Protein AF-A0A2N2MA86-F1 (afdb_monomer)

Structure (mmCIF, N/CA/C/O backbone):
data_AF-A0A2N2MA86-F1
#
_entry.id   AF-A0A2N2MA86-F1
#
loop_
_atom_site.group_PDB
_atom_site.id
_atom_site.type_symbol
_atom_site.label_atom_id
_atom_site.label_alt_id
_atom_site.label_comp_id
_atom_site.label_asym_id
_atom_site.label_entity_id
_atom_site.label_seq_id
_atom_site.pdbx_PDB_ins_code
_atom_site.Cartn_x
_atom_site.Cartn_y
_atom_site.Cartn_z
_atom_site.occupancy
_atom_site.B_iso_or_equiv
_atom_site.auth_seq_id
_atom_site.auth_comp_id
_atom_site.auth_asym_id
_atom_site.auth_atom_id
_atom_site.pdbx_PDB_model_num
ATOM 1 N N . MET A 1 1 ? 16.792 3.046 -23.586 1.00 69.94 1 MET A N 1
ATOM 2 C CA . MET A 1 1 ? 16.583 3.246 -22.138 1.00 69.94 1 MET A CA 1
ATOM 3 C C . MET A 1 1 ? 15.438 4.222 -21.952 1.00 69.94 1 MET A C 1
ATOM 5 O O . MET A 1 1 ? 15.580 5.339 -22.434 1.00 69.94 1 MET A O 1
ATOM 9 N N . ASP A 1 2 ? 14.316 3.831 -21.342 1.00 76.94 2 ASP A N 1
ATOM 10 C CA . ASP A 1 2 ? 13.245 4.787 -21.008 1.00 76.94 2 ASP A CA 1
ATOM 11 C C . ASP A 1 2 ? 13.475 5.346 -19.599 1.00 76.94 2 ASP A C 1
ATOM 13 O O . ASP A 1 2 ? 13.081 4.775 -18.580 1.00 76.94 2 ASP A O 1
ATOM 17 N N . ILE A 1 3 ? 14.175 6.479 -19.559 1.00 82.38 3 ILE A N 1
ATOM 18 C CA . ILE A 1 3 ? 14.590 7.149 -18.323 1.00 82.38 3 ILE A CA 1
ATOM 19 C C . ILE A 1 3 ? 13.373 7.602 -17.498 1.00 82.38 3 ILE A C 1
ATOM 21 O O . ILE A 1 3 ? 13.441 7.593 -16.269 1.00 82.38 3 ILE A O 1
ATOM 25 N N . MET A 1 4 ? 12.248 7.944 -18.141 1.00 83.25 4 MET A N 1
ATOM 26 C CA . MET A 1 4 ? 11.037 8.394 -17.446 1.00 83.25 4 MET A CA 1
ATOM 27 C C . MET A 1 4 ? 10.365 7.240 -16.700 1.00 83.25 4 MET A C 1
ATOM 29 O O . MET A 1 4 ? 9.989 7.400 -15.538 1.00 83.25 4 MET A O 1
ATOM 33 N N . ALA A 1 5 ? 10.289 6.059 -17.319 1.00 82.94 5 ALA A N 1
ATOM 34 C CA . ALA A 1 5 ? 9.778 4.853 -16.667 1.00 82.94 5 ALA A CA 1
ATOM 35 C C . ALA A 1 5 ? 10.654 4.422 -15.475 1.00 82.94 5 ALA A C 1
ATOM 37 O O . ALA A 1 5 ? 10.131 4.064 -14.419 1.00 82.94 5 ALA A O 1
ATOM 38 N N . ILE A 1 6 ? 11.982 4.515 -15.608 1.00 85.50 6 ILE A N 1
ATOM 39 C CA . ILE A 1 6 ? 12.930 4.190 -14.529 1.00 85.50 6 ILE A CA 1
ATOM 40 C C . ILE A 1 6 ? 12.784 5.166 -13.352 1.00 85.50 6 ILE A C 1
ATOM 42 O O . ILE A 1 6 ? 12.675 4.728 -12.205 1.00 85.50 6 ILE A O 1
ATOM 46 N N . LEU A 1 7 ? 12.739 6.477 -13.616 1.00 89.62 7 LEU A N 1
ATOM 47 C CA . LEU A 1 7 ? 12.526 7.502 -12.585 1.00 89.62 7 LEU A CA 1
ATOM 48 C C . LEU A 1 7 ? 11.208 7.284 -11.838 1.00 89.62 7 LEU A C 1
ATOM 50 O O . LEU A 1 7 ? 11.187 7.297 -10.605 1.00 89.62 7 LEU A O 1
ATOM 54 N N . LEU A 1 8 ? 10.121 7.029 -12.573 1.00 88.62 8 LEU A N 1
ATOM 55 C CA . LEU A 1 8 ? 8.818 6.736 -11.983 1.00 88.62 8 LEU A CA 1
ATOM 56 C C . LEU A 1 8 ? 8.870 5.461 -11.127 1.00 88.62 8 LEU A C 1
ATOM 58 O O . LEU A 1 8 ? 8.345 5.443 -10.013 1.00 88.62 8 LEU A O 1
ATOM 62 N N . GLY A 1 9 ? 9.568 4.429 -11.606 1.00 88.06 9 GLY A N 1
ATOM 63 C CA . GLY A 1 9 ? 9.812 3.190 -10.877 1.00 88.06 9 GLY A CA 1
ATOM 64 C C . GLY A 1 9 ? 10.574 3.404 -9.566 1.00 88.06 9 GLY A C 1
ATOM 65 O O . GLY A 1 9 ? 10.186 2.844 -8.545 1.00 88.06 9 GLY A O 1
ATOM 66 N N . PHE A 1 10 ? 11.607 4.249 -9.533 1.00 90.75 10 PHE A N 1
ATOM 67 C CA . PHE A 1 10 ? 12.331 4.557 -8.291 1.00 90.75 10 PHE A CA 1
ATOM 68 C C . PHE A 1 10 ? 11.495 5.375 -7.299 1.00 90.75 10 PHE A C 1
ATOM 70 O O . PHE A 1 10 ? 11.501 5.081 -6.100 1.00 90.75 10 PHE A O 1
ATOM 77 N N . LEU A 1 11 ? 10.742 6.368 -7.781 1.00 91.25 11 LEU A N 1
ATOM 78 C CA . LEU A 1 11 ? 9.841 7.163 -6.940 1.00 91.25 11 LEU A CA 1
ATOM 79 C C . LEU A 1 11 ? 8.761 6.283 -6.297 1.00 91.25 11 LEU A C 1
ATOM 81 O O . LEU A 1 11 ? 8.523 6.358 -5.087 1.00 91.25 11 LEU A O 1
ATOM 85 N N . PHE A 1 12 ? 8.149 5.401 -7.089 1.00 90.06 12 PHE A N 1
ATOM 86 C CA . PHE A 1 12 ? 7.137 4.465 -6.610 1.00 90.06 12 PHE A CA 1
ATOM 87 C C . PHE A 1 12 ? 7.722 3.419 -5.648 1.00 90.06 12 PHE A C 1
ATOM 89 O O . PHE A 1 12 ? 7.069 3.035 -4.672 1.00 90.06 12 PHE A O 1
ATOM 96 N N . MET A 1 13 ? 8.986 3.033 -5.842 1.00 92.62 13 MET A N 1
ATOM 97 C CA . MET A 1 13 ? 9.694 2.093 -4.971 1.00 92.62 13 MET A CA 1
ATOM 98 C C . MET A 1 13 ? 9.920 2.711 -3.594 1.00 92.62 13 MET A C 1
ATOM 100 O O . MET A 1 13 ? 9.629 2.079 -2.578 1.00 92.62 13 MET A O 1
ATOM 104 N N . GLY A 1 14 ? 10.361 3.973 -3.551 1.00 90.56 14 GLY A N 1
ATOM 105 C CA . GLY A 1 14 ? 10.520 4.725 -2.307 1.00 90.56 14 GLY A CA 1
ATOM 106 C C . GLY A 1 14 ? 9.201 4.884 -1.546 1.00 90.56 14 GLY A C 1
ATOM 107 O O . GLY A 1 14 ? 9.151 4.680 -0.330 1.00 90.56 14 GLY A O 1
ATOM 108 N N . TYR A 1 15 ? 8.108 5.177 -2.256 1.00 90.12 15 TYR A N 1
ATOM 109 C CA . TYR A 1 15 ? 6.775 5.262 -1.656 1.00 90.12 15 TYR A CA 1
ATOM 110 C C . TYR A 1 15 ? 6.309 3.916 -1.078 1.00 90.12 15 TYR A C 1
ATOM 112 O O . TYR A 1 15 ? 5.874 3.848 0.075 1.00 90.12 15 TYR A O 1
ATOM 120 N N . SER A 1 16 ? 6.467 2.836 -1.844 1.00 89.06 16 SER A N 1
ATOM 121 C CA . SER A 1 16 ? 6.088 1.477 -1.439 1.00 89.06 16 SER A CA 1
ATOM 122 C C . SER A 1 16 ? 6.911 0.985 -0.247 1.00 89.06 16 SER A C 1
ATOM 124 O O . SER A 1 16 ? 6.358 0.415 0.691 1.00 89.06 16 SER A O 1
ATOM 126 N N . ALA A 1 17 ? 8.214 1.275 -0.220 1.00 88.56 17 ALA A N 1
ATOM 127 C CA . ALA A 1 17 ? 9.087 0.961 0.908 1.00 88.56 17 ALA A CA 1
ATOM 128 C C . ALA A 1 17 ? 8.692 1.734 2.178 1.00 88.56 17 ALA A C 1
ATOM 130 O O . ALA A 1 17 ? 8.669 1.164 3.268 1.00 88.56 17 ALA A O 1
ATOM 131 N N . LYS A 1 18 ? 8.315 3.015 2.053 1.00 88.94 18 LYS A N 1
ATOM 132 C CA . LYS A 1 18 ? 7.807 3.818 3.178 1.00 88.94 18 LYS A CA 1
ATOM 133 C C . LYS A 1 18 ? 6.491 3.261 3.730 1.00 88.94 18 LYS A C 1
ATOM 135 O O . LYS A 1 18 ? 6.323 3.192 4.949 1.00 88.94 18 LYS A O 1
ATOM 140 N N . LEU A 1 19 ? 5.568 2.858 2.854 1.00 86.19 19 LEU A N 1
ATOM 141 C CA . LEU A 1 19 ? 4.329 2.184 3.253 1.00 86.19 19 LEU A CA 1
ATOM 142 C C . LEU A 1 19 ? 4.630 0.869 3.974 1.00 86.19 19 LEU A C 1
ATOM 144 O O . LEU A 1 19 ? 4.141 0.656 5.083 1.00 86.19 19 LEU A O 1
ATOM 148 N N . LEU A 1 20 ? 5.499 0.040 3.393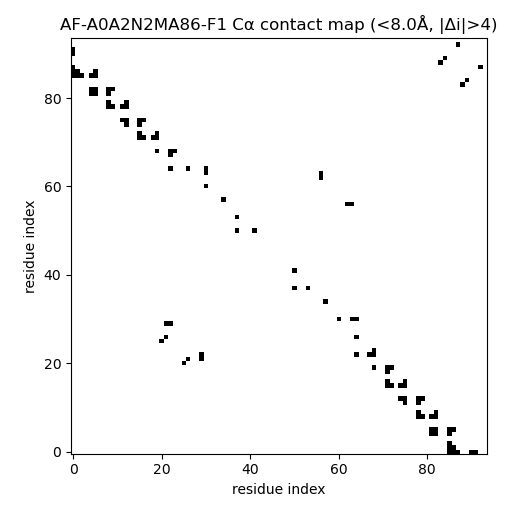 1.00 87.50 20 LEU A N 1
ATOM 149 C CA . LEU A 1 20 ? 5.934 -1.218 3.985 1.00 87.50 20 LEU A CA 1
ATOM 150 C C . LEU A 1 20 ? 6.502 -0.990 5.392 1.00 87.50 20 LEU A C 1
ATOM 152 O O . LEU A 1 20 ? 6.040 -1.619 6.339 1.00 87.50 20 LEU A O 1
ATOM 156 N N . TYR A 1 21 ? 7.424 -0.037 5.550 1.00 87.31 21 TYR A N 1
ATOM 157 C CA . TYR A 1 21 ? 8.009 0.339 6.840 1.00 87.31 21 TYR A CA 1
ATOM 158 C C . TYR A 1 21 ? 6.936 0.721 7.869 1.00 87.31 21 TYR A C 1
ATOM 160 O O . TYR A 1 21 ? 6.943 0.231 8.999 1.00 87.31 21 TYR A O 1
ATOM 168 N N . SER A 1 22 ? 5.981 1.564 7.4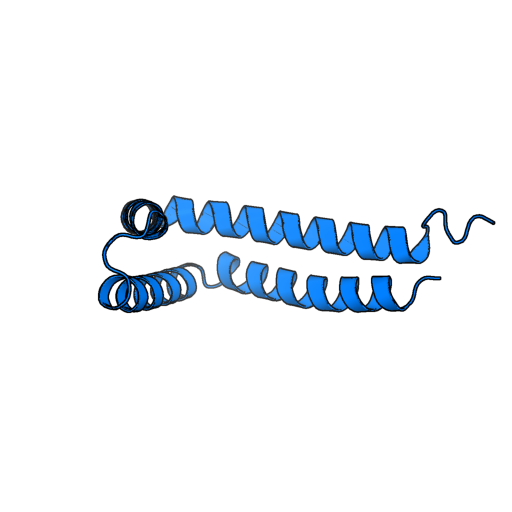70 1.00 86.00 22 SER A N 1
ATOM 169 C CA . SER A 1 22 ? 4.909 2.043 8.343 1.00 86.00 22 SER A CA 1
ATOM 170 C C . SER A 1 22 ? 4.019 0.901 8.850 1.00 86.00 22 SER A C 1
ATOM 172 O O . SER A 1 22 ? 3.767 0.804 10.051 1.00 86.00 22 SER A O 1
ATOM 174 N N . TRP A 1 23 ? 3.603 -0.005 7.964 1.00 84.94 23 TRP A N 1
ATOM 175 C CA . TRP A 1 23 ? 2.708 -1.118 8.299 1.00 84.94 23 TRP A CA 1
ATOM 176 C C . TRP A 1 23 ? 3.423 -2.336 8.913 1.00 84.94 23 TRP A C 1
ATOM 178 O O . TRP A 1 23 ? 2.777 -3.202 9.514 1.00 84.94 23 TRP A O 1
ATOM 188 N N . TRP A 1 24 ? 4.751 -2.424 8.804 1.00 86.19 24 TRP A N 1
ATOM 189 C CA . TRP A 1 24 ? 5.546 -3.477 9.444 1.00 86.19 24 TRP A CA 1
ATOM 190 C C . TRP A 1 24 ? 6.028 -3.102 10.841 1.00 86.19 24 TRP A C 1
ATOM 192 O O . TRP A 1 24 ? 5.805 -3.879 11.769 1.00 86.19 24 TRP A O 1
ATOM 202 N N . LEU A 1 25 ? 6.638 -1.925 11.008 1.00 83.69 25 LEU A N 1
ATOM 203 C CA . LEU A 1 25 ? 7.294 -1.537 12.263 1.00 83.69 25 LEU A CA 1
ATOM 204 C C . LEU A 1 25 ? 6.389 -0.750 13.209 1.00 83.69 25 LEU A C 1
ATOM 206 O O . LEU A 1 25 ? 6.540 -0.863 14.423 1.00 83.69 25 LEU A O 1
ATOM 210 N N . LYS A 1 26 ? 5.425 0.015 12.681 1.00 85.19 26 LYS A N 1
ATOM 211 C CA . LYS A 1 26 ? 4.465 0.786 13.492 1.00 85.19 26 LYS A CA 1
ATOM 212 C C . LYS A 1 26 ? 3.000 0.493 13.131 1.00 85.19 26 LYS A C 1
ATOM 214 O O . LYS A 1 26 ? 2.209 1.421 12.971 1.00 85.19 26 LYS A O 1
ATOM 219 N N . PRO A 1 27 ? 2.586 -0.790 13.053 1.00 83.44 27 PRO A N 1
ATOM 220 C CA . PRO A 1 27 ? 1.245 -1.158 12.597 1.00 83.44 27 PRO A CA 1
ATOM 221 C C . PRO A 1 27 ? 0.130 -0.585 13.479 1.00 83.44 27 PRO A C 1
ATOM 223 O O . PRO A 1 27 ? -0.927 -0.235 12.966 1.00 83.44 27 PRO A O 1
ATOM 226 N N . LYS A 1 28 ? 0.361 -0.467 14.795 1.00 83.38 28 LYS A N 1
ATOM 227 C CA . LYS A 1 28 ? -0.632 0.070 15.739 1.00 83.38 28 LYS A CA 1
ATOM 228 C C . LYS A 1 28 ? -0.891 1.560 15.503 1.00 83.38 28 LYS A C 1
ATOM 230 O O . LYS A 1 28 ? -2.046 1.971 15.458 1.00 83.38 28 LYS A O 1
ATOM 235 N N . ASP A 1 29 ? 0.164 2.345 15.298 1.00 84.88 29 ASP A N 1
ATOM 236 C CA . ASP A 1 29 ? 0.051 3.786 15.053 1.00 84.88 29 ASP A CA 1
ATOM 237 C C . ASP A 1 29 ? -0.615 4.060 13.703 1.00 84.88 29 ASP A C 1
ATOM 239 O O . ASP A 1 29 ? -1.507 4.902 13.607 1.00 84.88 29 ASP A O 1
ATOM 243 N N . SER A 1 30 ? -0.245 3.296 12.672 1.00 82.50 30 SER A N 1
ATOM 244 C CA . SER A 1 30 ? -0.837 3.408 11.337 1.00 82.50 30 SER A CA 1
ATOM 245 C C . SER A 1 30 ? -2.304 2.990 11.312 1.00 82.50 30 SER A C 1
ATOM 247 O O . SER A 1 30 ? -3.119 3.686 10.708 1.00 82.50 30 SER A O 1
ATOM 249 N N . ALA A 1 31 ? -2.670 1.919 12.022 1.00 81.25 31 ALA A N 1
ATOM 250 C CA . ALA A 1 31 ? -4.063 1.508 12.176 1.00 81.25 31 ALA A CA 1
ATOM 251 C C . ALA A 1 31 ? -4.883 2.554 12.951 1.00 81.25 31 ALA A C 1
ATOM 253 O O . ALA A 1 31 ? -6.011 2.860 12.570 1.00 81.25 31 ALA A O 1
ATOM 254 N N . ASN A 1 32 ? -4.313 3.165 13.995 1.00 84.75 32 ASN A N 1
ATOM 255 C CA . ASN A 1 32 ? -4.971 4.242 14.738 1.00 84.75 32 ASN A CA 1
ATOM 256 C C . ASN A 1 32 ? -5.157 5.501 13.882 1.00 84.75 32 ASN A C 1
ATOM 258 O O . ASN A 1 32 ? -6.225 6.114 13.911 1.00 84.75 32 ASN A O 1
ATOM 262 N N . LEU A 1 33 ? -4.150 5.866 13.083 1.00 85.00 33 LEU A N 1
ATOM 263 C CA . LEU A 1 33 ? -4.238 6.977 12.137 1.00 85.00 33 LEU A CA 1
ATOM 264 C C . LEU A 1 33 ? -5.304 6.709 11.068 1.00 85.00 33 LEU A C 1
ATOM 266 O O . LEU A 1 33 ? -6.108 7.590 10.768 1.00 85.00 33 LEU A O 1
ATOM 270 N N . ALA A 1 34 ? -5.346 5.490 10.525 1.00 82.12 34 ALA A N 1
ATOM 271 C CA . 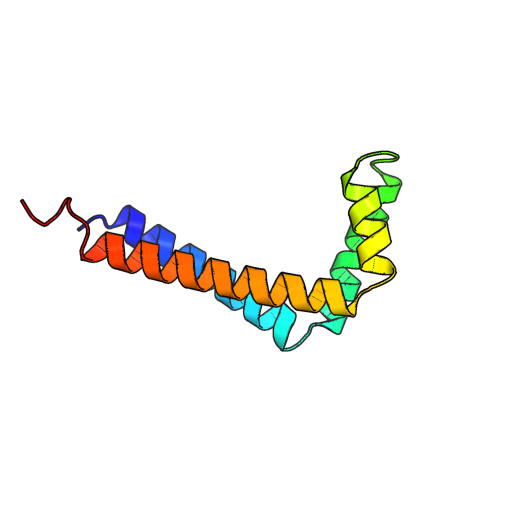ALA A 1 34 ? -6.359 5.074 9.565 1.00 82.12 34 ALA A CA 1
ATOM 272 C C . ALA A 1 34 ? -7.760 5.108 10.192 1.00 82.12 34 ALA A C 1
ATOM 274 O O . ALA A 1 34 ? -8.678 5.670 9.602 1.00 82.12 34 ALA A O 1
ATOM 275 N N . ARG A 1 35 ? -7.918 4.618 11.428 1.00 84.81 35 ARG A N 1
ATOM 276 C CA . ARG A 1 35 ? -9.176 4.688 12.183 1.00 84.81 35 ARG A CA 1
ATOM 277 C C . ARG A 1 35 ? -9.629 6.127 12.432 1.00 84.81 35 ARG A C 1
ATOM 279 O O . ARG A 1 35 ? -10.815 6.409 12.277 1.00 84.81 35 ARG A O 1
ATOM 286 N N . LYS A 1 36 ? -8.706 7.038 12.770 1.00 87.75 36 LYS A N 1
ATOM 287 C CA . LYS A 1 36 ? -9.002 8.470 12.941 1.00 87.75 36 LYS A CA 1
ATOM 288 C C . LYS A 1 36 ? -9.524 9.078 11.638 1.00 87.75 36 LYS A C 1
ATOM 290 O O . LYS A 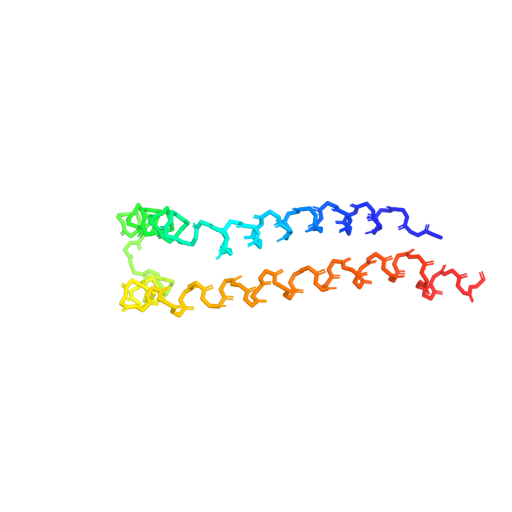1 36 ? -10.621 9.624 11.636 1.00 87.75 36 LYS A O 1
ATOM 295 N N . LYS A 1 37 ? -8.809 8.875 10.526 1.00 84.19 37 LYS A N 1
ATOM 296 C CA . LYS A 1 37 ? -9.245 9.340 9.199 1.00 84.19 37 LYS A CA 1
ATOM 297 C C . LYS A 1 37 ? -10.600 8.759 8.806 1.00 84.19 37 LYS A C 1
ATOM 299 O O . LYS A 1 37 ? -11.462 9.474 8.325 1.00 84.19 37 LYS A O 1
ATOM 304 N N . ARG A 1 38 ? -10.835 7.466 9.048 1.00 83.25 38 ARG A N 1
ATOM 305 C CA . ARG A 1 38 ? -12.130 6.816 8.777 1.00 83.25 38 ARG A CA 1
ATOM 306 C C . ARG A 1 38 ? -13.279 7.369 9.613 1.00 83.25 38 ARG A C 1
ATOM 308 O O . ARG A 1 38 ? -14.431 7.179 9.230 1.00 83.25 38 ARG A O 1
ATOM 315 N N . LYS A 1 39 ? -13.000 7.936 10.787 1.00 82.44 39 LYS A N 1
ATOM 316 C CA . LYS A 1 39 ? -14.010 8.621 11.593 1.00 82.44 39 LYS A CA 1
ATOM 317 C C . LYS A 1 39 ? -14.350 9.966 10.951 1.00 82.44 39 LYS A C 1
ATOM 319 O O . LYS A 1 39 ? -15.509 10.169 10.636 1.00 82.44 39 LYS A O 1
ATOM 324 N N . GLU A 1 40 ? -13.331 10.761 10.622 1.00 82.31 40 GLU A N 1
ATOM 325 C CA . GLU A 1 40 ? -13.481 12.027 9.881 1.00 82.31 40 GLU A CA 1
ATOM 326 C C . GLU A 1 40 ? -14.278 11.815 8.576 1.00 82.31 40 GLU A C 1
ATOM 328 O O . GLU A 1 40 ? -15.311 12.438 8.371 1.00 82.31 40 GLU A O 1
ATOM 333 N N . TYR A 1 41 ? -13.914 10.818 7.759 1.00 77.69 41 TYR A N 1
ATOM 334 C CA . TYR A 1 41 ? -14.651 10.499 6.528 1.00 77.69 41 TYR A CA 1
ATOM 335 C C . TYR A 1 41 ? -16.085 10.006 6.750 1.00 77.69 41 TYR A C 1
ATOM 337 O O . TYR A 1 41 ? -16.916 10.181 5.868 1.00 77.69 41 TYR A O 1
ATOM 345 N N . ARG A 1 42 ? -16.389 9.337 7.869 1.00 73.75 42 ARG A N 1
ATOM 346 C CA . ARG A 1 42 ? -17.764 8.891 8.162 1.00 73.75 42 ARG A CA 1
ATOM 347 C C . ARG A 1 42 ? -18.645 10.046 8.610 1.00 73.75 42 ARG A C 1
ATOM 349 O O . ARG A 1 42 ? -19.829 10.027 8.297 1.00 73.75 42 ARG A O 1
ATOM 356 N N . ASP A 1 43 ? -18.057 11.012 9.303 1.00 73.62 43 ASP A N 1
ATOM 357 C CA . ASP A 1 43 ? -18.744 12.230 9.713 1.00 73.62 43 ASP A CA 1
ATOM 358 C C . ASP A 1 43 ? -19.088 13.090 8.472 1.00 73.62 43 ASP A C 1
ATOM 360 O O . ASP A 1 43 ? -20.177 13.657 8.413 1.00 73.62 43 ASP A O 1
ATOM 364 N N . ASP A 1 44 ? -18.233 13.078 7.436 1.00 73.00 44 ASP A N 1
ATOM 365 C CA . ASP A 1 44 ? -18.430 13.835 6.185 1.00 73.00 44 ASP A CA 1
ATOM 366 C C . ASP A 1 44 ? -19.240 13.094 5.095 1.00 73.00 44 ASP A C 1
ATOM 368 O O . ASP A 1 44 ? -19.937 13.717 4.294 1.00 73.00 44 ASP A O 1
ATOM 372 N N . LEU A 1 45 ? -19.140 11.761 5.015 1.00 66.19 45 LEU A N 1
ATOM 373 C CA . LEU A 1 45 ? -19.700 10.935 3.934 1.00 66.19 45 LEU A CA 1
ATOM 374 C C . LEU A 1 45 ? -20.549 9.797 4.510 1.00 66.19 45 LEU A C 1
ATOM 376 O O . LEU A 1 45 ? -20.216 8.609 4.421 1.00 66.19 45 LEU A O 1
ATOM 380 N N . PHE A 1 46 ? -21.684 10.167 5.099 1.00 57.66 46 PHE A N 1
ATOM 381 C CA . PHE A 1 46 ? -22.742 9.230 5.459 1.00 57.66 46 PHE A CA 1
ATOM 382 C C . PHE A 1 46 ? -23.176 8.461 4.189 1.00 57.66 46 PHE A C 1
ATOM 384 O O . PHE A 1 46 ? -23.678 9.061 3.246 1.00 57.66 46 PHE A O 1
ATOM 391 N N . PHE A 1 47 ? -22.996 7.132 4.161 1.00 62.12 47 PHE A N 1
ATOM 392 C CA . PHE A 1 47 ? -23.527 6.182 3.153 1.00 62.12 47 PHE A CA 1
ATOM 393 C C . PHE A 1 47 ? -22.708 5.847 1.888 1.00 62.12 47 PHE A C 1
ATOM 395 O O . PHE A 1 47 ? -23.276 5.361 0.910 1.00 62.12 47 PHE A O 1
ATOM 402 N N . MET A 1 48 ? -21.376 5.961 1.884 1.00 67.69 48 MET A N 1
ATOM 403 C CA . MET A 1 48 ? -20.584 5.347 0.798 1.00 67.69 48 MET A CA 1
ATOM 404 C C . MET A 1 48 ? -20.281 3.862 1.070 1.00 67.69 48 MET A C 1
ATOM 406 O O . MET A 1 48 ? -19.942 3.530 2.203 1.00 67.69 48 MET A O 1
ATOM 410 N N . PRO A 1 49 ? -20.279 2.956 0.068 1.00 70.12 49 PRO A N 1
ATOM 411 C CA . PRO A 1 49 ? -19.914 1.537 0.247 1.00 70.12 49 PRO A CA 1
ATOM 412 C C . PRO A 1 49 ? -18.546 1.323 0.918 1.00 70.12 49 PRO A C 1
ATOM 414 O O . PRO A 1 49 ? -18.313 0.342 1.622 1.00 70.12 49 PRO A O 1
ATOM 417 N N . GLN A 1 50 ? -17.648 2.293 0.763 1.00 73.75 50 GLN A N 1
ATOM 418 C CA . GLN A 1 50 ? -16.341 2.358 1.416 1.00 73.75 50 GLN A CA 1
ATOM 419 C C . GLN A 1 50 ? -16.456 2.375 2.955 1.00 73.75 50 GLN A C 1
ATOM 421 O O . GLN A 1 50 ? -15.625 1.793 3.649 1.00 73.75 50 GLN A O 1
ATOM 426 N N . THR A 1 51 ? -17.531 2.951 3.503 1.00 71.06 51 THR A N 1
ATOM 427 C CA . THR A 1 51 ? -17.812 2.950 4.947 1.00 71.06 51 THR A CA 1
ATOM 428 C C . THR A 1 51 ? -18.181 1.565 5.495 1.00 71.06 51 THR A C 1
ATOM 430 O O . THR A 1 51 ? -17.904 1.289 6.663 1.00 71.06 51 THR A O 1
ATOM 433 N N . LEU A 1 52 ? -18.706 0.648 4.667 1.00 73.94 52 LEU A N 1
ATOM 434 C CA . LEU A 1 52 ? -18.925 -0.752 5.066 1.00 73.94 52 LEU A CA 1
ATOM 435 C C . LEU A 1 52 ? -17.590 -1.488 5.226 1.00 73.94 52 LEU A C 1
ATOM 437 O O . LEU A 1 52 ? -17.375 -2.178 6.224 1.00 73.94 52 LEU A O 1
ATOM 441 N 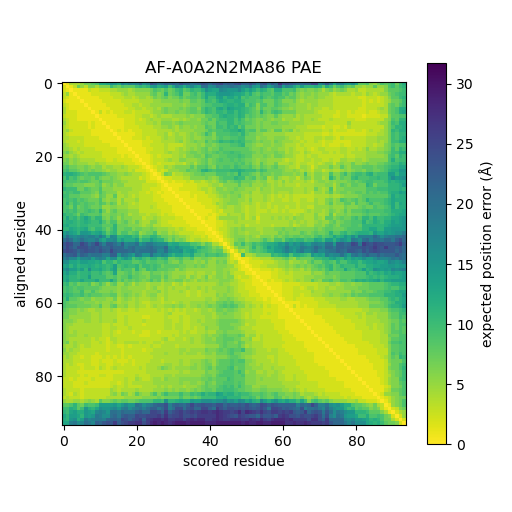N . MET A 1 53 ? -16.658 -1.267 4.292 1.00 77.94 53 MET A N 1
ATOM 442 C CA . MET A 1 53 ? -15.278 -1.761 4.392 1.00 77.94 53 M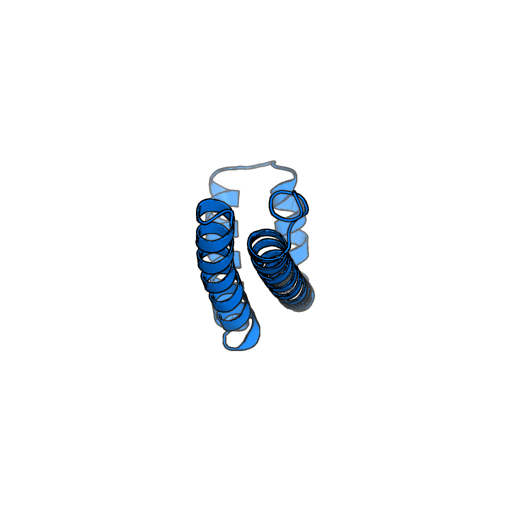ET A CA 1
ATOM 443 C C . MET A 1 53 ? -14.579 -1.200 5.640 1.00 77.94 53 MET A C 1
ATOM 445 O O . MET A 1 53 ? -13.901 -1.933 6.356 1.00 77.94 53 MET A O 1
ATOM 449 N N . PHE A 1 54 ? -14.805 0.075 5.968 1.00 81.88 54 PHE A N 1
ATOM 450 C CA . PHE A 1 54 ? -14.306 0.698 7.199 1.00 81.88 54 PHE A CA 1
ATOM 451 C C . PHE A 1 54 ? -14.849 0.030 8.467 1.00 81.88 54 PHE A C 1
ATOM 453 O O . PHE A 1 54 ? -14.083 -0.219 9.397 1.00 81.88 54 PHE A O 1
ATOM 460 N N . GLY A 1 55 ? -16.139 -0.317 8.493 1.00 79.56 55 GLY A N 1
ATOM 461 C CA . GLY A 1 55 ? -16.740 -1.070 9.595 1.00 79.56 55 GLY A CA 1
ATOM 462 C C . GLY A 1 55 ? -16.153 -2.476 9.757 1.00 79.56 55 GLY A C 1
ATOM 463 O O . GLY A 1 55 ? -15.954 -2.932 10.884 1.00 79.56 55 GLY A O 1
ATOM 464 N N . PHE A 1 56 ? -15.829 -3.152 8.652 1.00 83.38 56 PHE A N 1
ATOM 465 C CA . PHE A 1 56 ? -15.161 -4.454 8.681 1.00 83.38 56 PHE A CA 1
ATOM 466 C C . PHE A 1 56 ? -13.728 -4.360 9.227 1.00 83.38 56 PHE A C 1
ATOM 468 O O . PHE A 1 56 ? -13.360 -5.148 10.102 1.00 83.38 56 PHE A O 1
ATOM 475 N N . TYR A 1 57 ? -12.945 -3.378 8.770 1.00 84.62 57 TYR A N 1
ATOM 476 C CA . TYR A 1 57 ? -11.572 -3.163 9.237 1.00 84.62 57 TYR A CA 1
ATOM 477 C C . TYR A 1 57 ? -11.498 -2.734 10.704 1.00 84.62 57 TYR A C 1
ATOM 479 O O . TYR A 1 57 ? -10.634 -3.212 11.434 1.00 84.62 57 TYR A O 1
ATOM 487 N N . ASP A 1 58 ? -12.441 -1.916 11.180 1.00 82.25 58 ASP A N 1
ATOM 488 C CA . ASP A 1 58 ? -12.502 -1.537 12.596 1.00 82.25 58 ASP A CA 1
ATOM 489 C C . ASP A 1 58 ? -12.799 -2.733 13.517 1.00 82.25 58 ASP A C 1
ATOM 491 O O . ASP A 1 58 ? -12.310 -2.771 14.647 1.00 82.25 58 ASP A O 1
ATOM 495 N N . LYS A 1 59 ? -13.577 -3.717 13.042 1.00 85.75 59 LYS A N 1
ATOM 496 C CA . LYS A 1 59 ? -13.831 -4.976 13.764 1.00 85.75 59 LYS A CA 1
ATOM 497 C C . LYS A 1 59 ? -12.664 -5.963 13.658 1.00 85.75 59 LYS A C 1
ATOM 499 O O . LYS A 1 59 ? -12.500 -6.794 14.544 1.00 85.75 59 LYS A O 1
ATOM 504 N N . ASN A 1 60 ? -11.854 -5.867 12.601 1.00 87.06 60 ASN A N 1
ATOM 505 C CA . ASN A 1 60 ? -10.769 -6.801 12.290 1.00 87.06 60 ASN A CA 1
ATOM 506 C C . ASN A 1 60 ? -9.444 -6.066 12.002 1.00 87.06 60 ASN A C 1
ATOM 508 O O . ASN A 1 60 ? -8.914 -6.155 10.888 1.00 87.06 60 ASN A O 1
ATOM 512 N N . PRO A 1 61 ? -8.848 -5.375 12.993 1.00 82.50 61 PRO A N 1
ATOM 513 C CA . PRO A 1 61 ? -7.631 -4.585 12.780 1.00 82.50 61 PRO A CA 1
ATOM 514 C C . PRO A 1 61 ? -6.432 -5.442 12.341 1.00 82.50 61 PRO A C 1
ATOM 516 O O . PRO A 1 61 ? -5.578 -4.983 11.586 1.00 82.50 61 PRO A O 1
ATOM 519 N N . GLY A 1 62 ? -6.374 -6.712 12.763 1.00 85.88 62 GLY A N 1
ATOM 520 C CA . GLY A 1 62 ? -5.340 -7.651 12.320 1.00 85.88 62 GLY A CA 1
ATOM 521 C C . GLY A 1 62 ? -5.405 -7.950 10.818 1.00 85.88 62 GLY A C 1
ATOM 522 O O . GLY A 1 62 ? -4.366 -8.008 10.162 1.00 85.88 62 GLY A O 1
ATOM 523 N N . PHE A 1 63 ? -6.615 -8.067 10.261 1.00 87.75 63 PHE A N 1
ATOM 524 C CA . PHE A 1 63 ? -6.815 -8.277 8.827 1.00 87.75 63 PHE A CA 1
ATOM 525 C C . PHE A 1 63 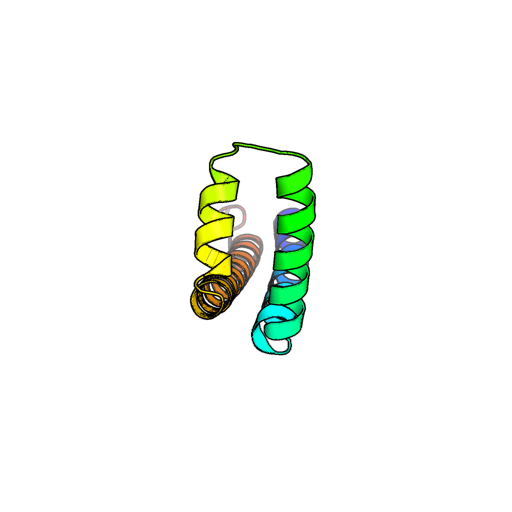? -6.415 -7.038 8.019 1.00 87.75 63 PHE A C 1
ATOM 527 O O . PHE A 1 63 ? -5.735 -7.164 7.005 1.00 87.75 63 PHE A O 1
ATOM 534 N N . GLU A 1 64 ? -6.763 -5.839 8.500 1.00 85.94 64 GLU A N 1
ATOM 535 C CA . GLU A 1 64 ? -6.340 -4.577 7.880 1.00 85.94 64 GLU A CA 1
ATOM 536 C C . GLU A 1 64 ? -4.808 -4.468 7.802 1.00 85.94 64 GLU A C 1
ATOM 538 O O . GLU A 1 64 ? -4.249 -4.125 6.760 1.00 85.94 6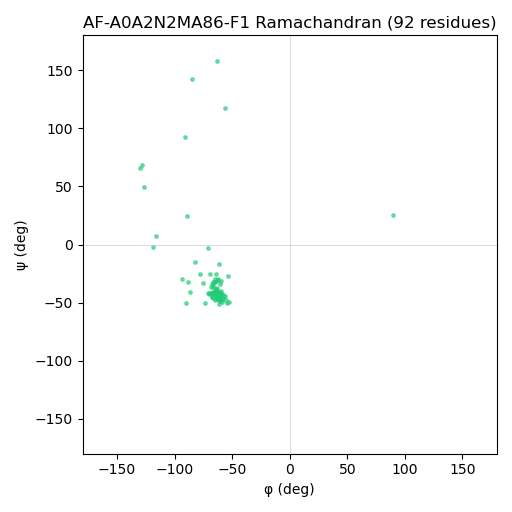4 GLU A O 1
ATOM 543 N N . ILE A 1 65 ? -4.106 -4.786 8.892 1.00 88.25 65 ILE A N 1
ATOM 544 C CA . ILE A 1 65 ? -2.639 -4.764 8.914 1.00 88.25 65 ILE A CA 1
ATOM 545 C C . ILE A 1 65 ? -2.081 -5.781 7.914 1.00 88.25 65 ILE A C 1
ATOM 547 O O . ILE A 1 65 ? -1.164 -5.466 7.155 1.00 88.25 65 ILE A O 1
ATOM 551 N N . TRP A 1 66 ? -2.631 -6.994 7.897 1.00 89.69 66 TRP A N 1
ATOM 552 C CA . TRP A 1 66 ? -2.176 -8.061 7.011 1.00 89.69 66 TRP A CA 1
ATOM 553 C C . TRP A 1 66 ? -2.357 -7.710 5.528 1.00 89.69 66 TRP A C 1
ATOM 555 O O . TRP A 1 66 ? -1.402 -7.823 4.756 1.00 89.69 66 TRP A O 1
ATOM 565 N N . ILE A 1 67 ? -3.529 -7.203 5.133 1.00 89.50 67 ILE A N 1
ATOM 566 C CA . ILE A 1 67 ? -3.796 -6.848 3.734 1.00 89.50 67 ILE A CA 1
ATOM 567 C C . ILE A 1 67 ? -2.961 -5.645 3.277 1.00 89.50 67 ILE A C 1
ATOM 569 O O . ILE A 1 67 ? -2.450 -5.651 2.159 1.00 89.50 67 ILE A O 1
ATOM 573 N N . ASN A 1 68 ? -2.720 -4.657 4.149 1.00 87.06 68 ASN A N 1
ATOM 574 C CA . ASN A 1 68 ? -1.840 -3.526 3.836 1.00 87.06 68 ASN A CA 1
ATOM 575 C C . ASN A 1 68 ? -0.374 -3.952 3.677 1.00 87.06 68 ASN A C 1
ATOM 577 O O . ASN A 1 68 ? 0.334 -3.415 2.822 1.00 87.06 68 ASN A O 1
ATOM 581 N N . ARG A 1 69 ? 0.096 -4.938 4.454 1.00 88.75 69 ARG A N 1
ATOM 582 C CA . ARG A 1 69 ? 1.437 -5.519 4.273 1.00 88.75 69 ARG A CA 1
ATOM 583 C C . ARG A 1 69 ? 1.563 -6.223 2.927 1.00 88.75 69 ARG A C 1
ATOM 585 O O . ARG A 1 69 ? 2.541 -5.984 2.223 1.00 88.75 69 ARG A O 1
ATOM 592 N N . LEU A 1 70 ? 0.574 -7.037 2.557 1.00 91.06 70 LEU A N 1
ATOM 593 C CA . LEU A 1 70 ? 0.540 -7.706 1.254 1.00 91.06 70 LEU A CA 1
ATOM 594 C C . LEU A 1 70 ? 0.496 -6.706 0.098 1.00 91.06 70 LEU A C 1
ATOM 596 O O . LEU A 1 70 ? 1.289 -6.819 -0.832 1.00 91.06 70 LEU A O 1
ATOM 600 N N . ALA A 1 71 ? -0.368 -5.694 0.186 1.00 89.44 71 ALA A N 1
ATOM 601 C CA . ALA A 1 71 ? -0.456 -4.641 -0.819 1.00 89.44 71 ALA A CA 1
ATOM 602 C C . ALA A 1 71 ? 0.873 -3.883 -0.964 1.00 89.44 71 ALA A C 1
ATOM 604 O O . ALA A 1 71 ? 1.333 -3.651 -2.077 1.00 89.44 71 ALA A O 1
ATOM 605 N N . SER A 1 72 ? 1.538 -3.558 0.150 1.00 87.06 72 SER A N 1
ATOM 606 C CA . SER A 1 72 ? 2.836 -2.867 0.130 1.00 87.06 72 SER A CA 1
ATOM 607 C C . SER A 1 72 ? 3.934 -3.708 -0.532 1.00 87.06 72 SER A C 1
ATOM 609 O O . SER A 1 72 ? 4.739 -3.175 -1.292 1.00 87.06 72 SER A O 1
ATOM 611 N N . LEU A 1 73 ? 3.957 -5.023 -0.281 1.00 90.94 73 LEU A N 1
ATOM 612 C CA . LEU A 1 73 ? 4.880 -5.952 -0.944 1.00 90.94 73 LEU A CA 1
ATOM 613 C C . LEU A 1 73 ? 4.585 -6.075 -2.443 1.00 90.94 73 LEU A C 1
ATOM 615 O O . LEU A 1 73 ? 5.509 -6.068 -3.252 1.00 90.94 73 LEU A O 1
ATOM 619 N N . PHE A 1 74 ? 3.307 -6.142 -2.816 1.00 92.25 74 PHE A N 1
ATOM 620 C CA . PHE A 1 74 ? 2.889 -6.196 -4.212 1.00 92.25 74 PHE A CA 1
ATOM 621 C C . PHE A 1 74 ? 3.280 -4.924 -4.976 1.00 92.25 74 PHE A C 1
ATOM 623 O O . PHE A 1 74 ? 3.841 -5.011 -6.067 1.00 92.25 74 PHE A O 1
ATOM 630 N N . PHE A 1 75 ? 3.074 -3.741 -4.389 1.00 89.62 75 PHE A N 1
ATOM 631 C CA . PHE A 1 75 ? 3.510 -2.482 -4.996 1.00 89.62 75 PHE A CA 1
ATOM 632 C C . PHE A 1 75 ? 5.028 -2.391 -5.13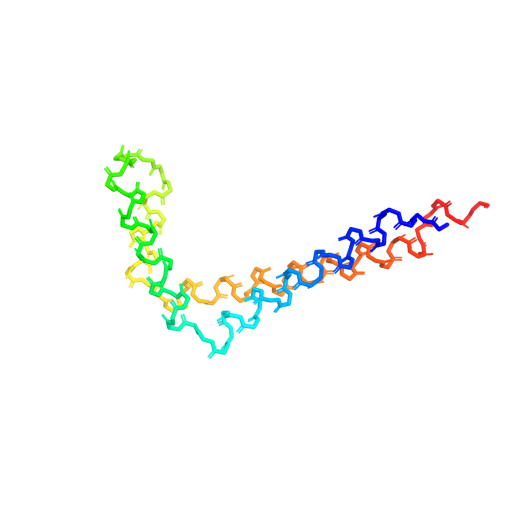3 1.00 89.62 75 PHE A C 1
ATOM 634 O O . PHE A 1 75 ? 5.516 -1.951 -6.173 1.00 89.62 75 PHE A O 1
ATOM 641 N N . LEU A 1 76 ? 5.780 -2.865 -4.136 1.00 91.75 76 LEU A N 1
ATOM 642 C CA . LEU A 1 76 ? 7.235 -2.945 -4.228 1.00 91.75 76 LEU A CA 1
ATOM 643 C C . LEU A 1 76 ? 7.671 -3.850 -5.389 1.00 91.75 76 LEU A C 1
ATOM 645 O O . LEU A 1 76 ? 8.531 -3.462 -6.178 1.00 91.75 76 LEU A O 1
ATOM 649 N N . PHE A 1 77 ? 7.042 -5.020 -5.528 1.00 92.00 77 PHE A N 1
ATOM 650 C CA . PHE A 1 77 ? 7.297 -5.942 -6.633 1.00 92.00 77 PHE A CA 1
ATOM 651 C C . PHE A 1 77 ? 7.007 -5.300 -7.997 1.00 92.00 77 PHE A C 1
ATOM 653 O O . PHE A 1 77 ? 7.864 -5.341 -8.879 1.00 92.00 77 PHE A O 1
ATOM 660 N N . ILE A 1 78 ? 5.851 -4.643 -8.159 1.00 90.00 78 ILE A N 1
ATOM 661 C CA . ILE A 1 78 ? 5.521 -3.900 -9.387 1.00 90.00 78 ILE A CA 1
ATOM 662 C C . ILE A 1 78 ? 6.589 -2.851 -9.681 1.00 90.00 78 ILE A C 1
ATOM 664 O O . ILE A 1 78 ? 7.036 -2.737 -10.816 1.00 90.00 78 ILE A O 1
ATOM 668 N N . SER A 1 79 ? 7.029 -2.107 -8.668 1.00 90.12 79 SER A N 1
ATOM 669 C CA . SER A 1 79 ? 8.054 -1.080 -8.836 1.00 90.12 79 SER A CA 1
ATOM 670 C C . SER A 1 79 ? 9.357 -1.641 -9.399 1.00 90.12 79 SER A C 1
ATOM 672 O O . SER A 1 79 ? 9.940 -1.061 -10.311 1.00 90.12 79 SER A O 1
ATOM 674 N N . ILE A 1 80 ? 9.788 -2.798 -8.890 1.00 90.81 80 ILE A N 1
ATOM 675 C CA . ILE A 1 80 ? 10.976 -3.505 -9.377 1.00 90.81 80 ILE A CA 1
ATOM 676 C C . ILE A 1 80 ? 10.762 -3.968 -10.823 1.00 90.81 80 ILE A C 1
ATOM 678 O O . ILE A 1 80 ? 11.658 -3.805 -11.647 1.00 90.81 80 ILE A O 1
ATOM 682 N N . MET A 1 81 ? 9.577 -4.489 -11.155 1.00 89.12 81 MET A N 1
ATOM 683 C CA . MET A 1 81 ? 9.235 -4.888 -12.525 1.00 89.12 81 MET A CA 1
ATOM 684 C C . MET A 1 81 ? 9.241 -3.700 -13.494 1.00 89.12 81 MET A C 1
ATOM 686 O O . MET A 1 81 ? 9.768 -3.823 -14.595 1.00 89.12 81 MET A O 1
ATOM 690 N N . VAL A 1 82 ? 8.720 -2.537 -13.090 1.00 87.38 82 VAL A N 1
ATOM 691 C CA . VAL A 1 82 ? 8.749 -1.304 -13.897 1.00 87.38 82 VAL A CA 1
ATOM 692 C C . VAL A 1 82 ? 10.187 -0.858 -14.154 1.00 87.38 82 VAL A C 1
ATOM 694 O O . VAL A 1 82 ? 10.530 -0.545 -15.291 1.00 87.38 82 VAL A O 1
ATOM 697 N N . ILE A 1 83 ? 11.048 -0.885 -13.131 1.00 88.69 83 ILE A N 1
ATOM 698 C CA . ILE A 1 83 ? 12.476 -0.575 -13.284 1.00 88.69 83 ILE A CA 1
ATOM 699 C C . ILE A 1 83 ? 13.137 -1.578 -14.239 1.00 88.69 83 ILE A C 1
ATOM 701 O O . ILE A 1 83 ? 13.831 -1.174 -15.169 1.00 88.69 83 ILE A O 1
ATOM 705 N N . TYR A 1 84 ? 12.890 -2.876 -14.049 1.00 88.31 84 TYR A N 1
ATOM 706 C CA . TYR A 1 84 ? 13.438 -3.938 -14.892 1.00 88.31 84 TYR A CA 1
ATOM 707 C C . TYR A 1 84 ? 13.035 -3.765 -16.362 1.00 88.31 84 TYR A C 1
ATOM 709 O O . TYR A 1 84 ? 13.897 -3.748 -17.237 1.00 88.31 84 TYR A O 1
ATOM 717 N N . VAL A 1 85 ? 11.748 -3.554 -16.645 1.00 85.81 85 VAL A N 1
ATOM 718 C CA . VAL A 1 85 ? 11.262 -3.290 -18.008 1.00 85.81 85 VAL A CA 1
ATOM 719 C C . VAL A 1 85 ? 11.800 -1.958 -18.544 1.00 85.81 85 VAL A C 1
ATOM 721 O O . VAL A 1 85 ? 12.084 -1.856 -19.730 1.00 85.81 85 VAL A O 1
ATOM 724 N N . GLY A 1 86 ? 12.013 -0.947 -17.702 1.00 83.69 86 GLY A N 1
ATOM 725 C CA . GLY A 1 86 ? 12.642 0.311 -18.114 1.00 83.69 86 GLY A CA 1
ATOM 726 C C . GLY A 1 86 ? 14.099 0.155 -18.576 1.00 83.69 86 GLY A C 1
ATOM 727 O O . GLY A 1 86 ? 14.540 0.886 -19.465 1.00 83.69 86 GLY A O 1
ATOM 728 N N . PHE A 1 87 ? 14.838 -0.811 -18.015 1.00 82.50 87 PHE A N 1
ATOM 729 C CA . PHE A 1 87 ? 16.210 -1.138 -18.423 1.00 82.50 87 PHE A CA 1
ATOM 730 C C . PHE A 1 87 ? 16.283 -2.143 -19.583 1.00 82.50 87 PHE A C 1
ATOM 732 O O . PHE A 1 87 ? 17.111 -1.970 -20.476 1.00 82.50 87 PHE A O 1
ATOM 739 N N . PHE A 1 88 ? 15.437 -3.178 -19.575 1.00 80.12 88 PHE A N 1
ATOM 740 C CA . PHE A 1 88 ? 15.526 -4.350 -20.465 1.00 80.12 88 PHE A CA 1
ATOM 741 C C . PHE A 1 88 ? 14.335 -4.502 -21.423 1.00 80.12 88 PHE A C 1
ATOM 743 O O . PHE A 1 88 ? 14.192 -5.523 -22.093 1.00 80.12 88 PHE A O 1
ATOM 750 N N . GLY A 1 89 ? 13.441 -3.517 -21.463 1.00 68.38 89 GLY A N 1
ATOM 751 C CA . GLY A 1 89 ? 12.200 -3.589 -22.221 1.00 68.38 89 GLY A CA 1
ATOM 752 C C . GLY A 1 89 ? 12.411 -3.709 -23.734 1.00 68.38 89 GLY A C 1
ATOM 753 O O . GLY A 1 89 ? 13.436 -3.280 -24.273 1.00 68.38 89 GLY A O 1
ATOM 754 N N . PRO A 1 90 ? 11.399 -4.223 -24.458 1.00 62.16 90 PRO A N 1
ATOM 755 C CA . PRO A 1 90 ? 11.480 -4.504 -25.895 1.00 62.16 90 PRO A CA 1
ATOM 756 C C . PRO A 1 90 ? 11.748 -3.259 -26.756 1.00 62.16 90 PRO A C 1
ATOM 758 O O . PRO A 1 90 ? 12.188 -3.381 -27.894 1.00 62.16 90 PRO A O 1
ATOM 761 N N . PHE A 1 91 ? 11.551 -2.054 -26.213 1.00 56.50 91 PHE A N 1
ATOM 762 C CA . PHE A 1 91 ? 11.890 -0.789 -26.867 1.00 56.50 91 PHE A CA 1
ATOM 763 C C . PHE A 1 91 ? 13.405 -0.522 -26.969 1.00 56.50 91 PHE A C 1
ATOM 765 O O . PHE A 1 91 ? 13.790 0.528 -27.475 1.00 56.50 91 PHE A O 1
ATOM 772 N N . HIS A 1 92 ? 14.280 -1.387 -26.435 1.00 55.56 92 HIS A N 1
ATOM 773 C CA . HIS A 1 92 ? 15.751 -1.276 -26.565 1.00 55.56 92 HIS A CA 1
ATOM 774 C C . HIS A 1 92 ? 16.372 -2.481 -27.273 1.00 55.56 92 HIS A C 1
ATOM 776 O O . HIS A 1 92 ? 17.577 -2.508 -27.491 1.00 55.56 92 HIS A O 1
ATOM 782 N N . ALA A 1 93 ? 15.549 -3.471 -27.625 1.00 52.16 93 ALA A N 1
ATOM 783 C CA . ALA A 1 93 ? 15.939 -4.642 -28.400 1.00 52.16 93 ALA A CA 1
ATOM 784 C C . ALA A 1 93 ? 15.789 -4.410 -29.921 1.00 52.16 93 ALA A C 1
ATOM 786 O O . ALA A 1 93 ? 15.589 -5.365 -30.669 1.00 52.16 93 ALA A O 1
ATOM 787 N N . LYS A 1 94 ? 15.845 -3.151 -30.374 1.00 51.34 94 LYS A N 1
ATOM 788 C CA . LYS A 1 94 ? 15.918 -2.770 -31.789 1.00 51.34 94 LYS A CA 1
ATOM 789 C C . LYS A 1 94 ? 17.216 -2.034 -32.059 1.00 51.34 94 LYS A C 1
ATOM 791 O O . LYS A 1 94 ? 17.543 -1.149 -31.238 1.00 51.34 94 LYS A O 1
#

Sequence (94 aa):
MDIMAILLGFLFMGYSAKLLYSWWLKPKDSANLARKKRKEYRDDLFFMPQTLMFGFYDKNPGFEIWINRLASLFFLFISIMVIYVGFFGPFHAK

Mean predicted aligned error: 6.99 Å

Secondary structure (DSSP, 8-state):
--HHHHHHHHHHHHHHHHHHHHHHH-HHHHHHHHHHHHHHHHHH-TT-HHHHHHHHHHH-HHHHHHHHHHHHHHHHHHHHHHHHHHHH-GGG--

Foldseek 3Di:
DQVVLLVVLVVLLVVLVVLLCCLPVPVVVVLVVVLVVLVVCCVVDPDDPVNVVVVVCVVPVVVVSVVSNVVSVVSNVVSVVSNVCSVVNPVPVD

Solvent-accessible surface area (backbone atoms only — not comparable to full-atom values): 4986 Å² total; per-residue (Å²): 111,47,63,67,49,31,52,52,15,53,55,47,30,55,53,21,49,52,50,35,48,41,45,67,78,39,40,67,61,50,50,50,51,49,52,51,52,54,47,57,48,45,76,75,47,78,85,47,77,65,55,56,55,49,55,51,34,74,77,34,56,68,56,47,45,51,52,52,42,51,51,22,52,50,47,33,51,50,19,51,51,39,30,48,42,23,71,70,30,78,90,59,78,113

pLDDT: mean 82.27, std 9.42, range [51.34, 92.62]

Radius of gyration: 17.56 Å; Cα contacts (8 Å, |Δi|>4): 58; chains: 1; bounding box: 40×22×48 Å